Protein AF-0000000066708227 (afdb_homodimer)

pLDDT: mean 82.42, std 17.05, range [29.2, 96.62]

Sequence (184 aa):
MSVMLDHYLDNLSTLPRDLAKNLQGIRKYDMECHKRSAEIDRKLRVFVKSCQRMPKNASVSFNKEIMRSLHVNQRSDTVIFFRASNVIYLGWMSVMLDHYLDNLSTLPRDLAKNLQGIRKYDMECHKRSAEIDRKLRVFVKSCQRMPKNASVSFNKEIMRSLHVNQRSDTVIFFRASNVIYLGW

Nearest PDB structures (foldseek):
  8cok-assembly1_A  TM=8.382E-01  e=1.663E-03  Homo sapiens
  5mto-assembly1_A  TM=8.252E-01  e=2.925E-03  Homo sapiens
  5mto-assembly1_B  TM=8.048E-01  e=3.316E-03  Homo sapiens
  5me8-assembly1_B  TM=8.246E-01  e=6.613E-03  Homo sapiens
  4afl-assembly1_C  TM=7.824E-01  e=9.050E-03  Homo sapiens

Secondary structure (DSSP, 8-state):
--HHHHHHHHHHTTS-HHHHHHHHHHHHHHHHHHHHHHHHHHHHHHHHHHGGGS-HHHHHHHHHHHHHHHHHHHHHHHHHHHHHHHHHHHT-/--HHHHHHHHHHTTS-HHHHHHHHHHHHHHHHHHHHHHHHHHHHHHHHHHGGGS-HHHHHHHHHHHHHHHHHHHHHHHHHHHHHHHHHHHT-

Foldseek 3Di:
DPVVVVVVLVVLVVPDPLLSVLVVLLVVLVVVLVVLVVVLVVLVVVCVVCVVVDDPVRVVVSVVVSVVSVVVNVVSVVSSVVSVVVNVVVVD/DPVVVVVVLVVLVVPDPLLSVLVVLLVVLVVVLVVLVVVLVVLVVVCVVCVVVDDPVRVVVSVVVSVVSVVVNVVSVVSNVVSVVVNVVVVD

InterPro domains:
  IPR024610 Inhibitor of growth protein, N-terminal histone-binding [PF12998] (5-72)

Solvent-accessible surface area (backbone atoms only — not comparable to full-atom values): 9874 Å² total; per-residue (Å²): 126,61,60,66,54,54,66,49,53,59,63,32,68,78,39,61,66,68,50,30,51,30,54,50,49,36,52,51,42,50,51,51,39,51,54,50,51,54,49,48,53,53,50,52,55,54,41,66,74,40,33,86,76,46,56,72,71,55,51,53,53,50,49,53,52,51,51,50,55,53,51,52,42,53,51,39,48,53,51,34,52,51,32,53,51,47,42,56,56,64,46,94,128,61,62,67,54,53,65,48,51,59,64,31,68,78,38,62,66,68,50,30,52,31,54,50,48,37,52,51,42,51,52,50,39,50,54,49,50,53,48,48,53,52,51,51,54,53,42,66,75,41,32,86,77,46,56,73,69,56,50,54,51,50,49,52,51,53,52,50,54,52,51,52,40,54,51,39,50,53,50,35,50,51,32,54,52,47,41,56,57,63,45,97

Structure (mmCIF, N/CA/C/O backbone):
data_AF-0000000066708227-model_v1
#
loop_
_entity.id
_entity.type
_entity.pdbx_description
1 polymer 'Bm6725, isoform c'
#
loop_
_atom_site.group_PDB
_atom_site.id
_atom_site.type_symbol
_atom_site.label_atom_id
_atom_site.label_alt_id
_atom_site.label_comp_id
_atom_site.label_asym_id
_atom_site.label_entity_id
_atom_site.label_seq_id
_atom_site.pdbx_PDB_ins_code
_atom_site.Cartn_x
_atom_site.Cartn_y
_atom_site.Cartn_z
_atom_site.occupancy
_atom_site.B_iso_or_equiv
_atom_site.auth_seq_id
_atom_site.auth_comp_id
_atom_site.auth_asym_id
_atom_site.auth_atom_id
_atom_site.pdbx_PDB_model_num
ATOM 1 N N . MET A 1 1 ? 12.25 9 -8.977 1 30.02 1 MET A N 1
ATOM 2 C CA . MET A 1 1 ? 11.359 8.75 -7.848 1 30.02 1 MET A CA 1
ATOM 3 C C . MET A 1 1 ? 11.828 9.5 -6.605 1 30.02 1 MET A C 1
ATOM 5 O O . MET A 1 1 ? 11.078 9.648 -5.645 1 30.02 1 MET A O 1
ATOM 9 N N . SER A 1 2 ? 13.039 9.688 -6.496 1 35.56 2 SER A N 1
ATOM 10 C CA . SER A 1 2 ? 13.938 10.219 -5.477 1 35.56 2 SER A CA 1
ATOM 11 C C . SER A 1 2 ? 13.672 11.703 -5.23 1 35.56 2 SER A C 1
ATOM 13 O O . SER A 1 2 ? 13.727 12.172 -4.094 1 35.56 2 SER A O 1
ATOM 15 N N . VAL A 1 3 ? 13.508 12.234 -6.348 1 40 3 VAL A N 1
ATOM 16 C CA . VAL A 1 3 ? 13.602 13.688 -6.309 1 40 3 VAL A CA 1
ATOM 17 C C . VAL A 1 3 ? 12.445 14.258 -5.5 1 40 3 VAL A C 1
ATOM 19 O O . VAL A 1 3 ? 12.617 15.227 -4.746 1 40 3 VAL A O 1
ATOM 22 N N . MET A 1 4 ? 11.281 13.562 -5.723 1 38.94 4 MET A N 1
ATOM 23 C CA . MET A 1 4 ? 10.148 14.141 -5.004 1 38.94 4 MET A CA 1
ATOM 24 C C . MET A 1 4 ? 10.367 14.062 -3.496 1 38.94 4 MET A C 1
ATOM 26 O O . MET A 1 4 ? 9.945 14.953 -2.758 1 38.94 4 MET A O 1
ATOM 30 N N . LEU A 1 5 ? 11.133 13.039 -3.102 1 44.62 5 LEU A N 1
ATOM 31 C CA . LEU A 1 5 ? 11.461 12.922 -1.684 1 44.62 5 LEU A CA 1
ATOM 32 C C . LEU A 1 5 ? 12.32 14.102 -1.228 1 44.62 5 LEU A C 1
ATOM 34 O O . LEU A 1 5 ? 12.125 14.633 -0.133 1 44.62 5 LEU A O 1
ATOM 38 N N . ASP A 1 6 ? 13.289 14.492 -2.07 1 45.16 6 ASP A N 1
ATOM 39 C CA . ASP A 1 6 ? 14.25 15.508 -1.667 1 45.16 6 ASP A CA 1
ATOM 40 C C . ASP A 1 6 ? 13.57 16.859 -1.484 1 45.16 6 ASP A C 1
ATOM 42 O O . ASP A 1 6 ? 13.875 17.594 -0.538 1 45.16 6 ASP A O 1
ATOM 46 N N . HIS A 1 7 ? 12.914 17.328 -2.373 1 45.94 7 HIS A N 1
ATOM 47 C CA . HIS A 1 7 ? 12.273 18.641 -2.203 1 45.94 7 HIS A CA 1
ATOM 48 C C . HIS A 1 7 ? 11.297 18.609 -1.03 1 45.94 7 HIS A C 1
ATOM 50 O O . HIS A 1 7 ? 11.047 19.656 -0.413 1 45.94 7 HIS A O 1
ATOM 56 N N . TYR A 1 8 ? 10.82 17.453 -0.729 1 46.31 8 TYR A N 1
ATOM 57 C CA . TYR A 1 8 ? 9.898 17.203 0.373 1 46.31 8 TYR A CA 1
ATOM 58 C C . TYR A 1 8 ? 10.562 17.484 1.715 1 46.31 8 TYR A C 1
ATOM 60 O O . TYR A 1 8 ? 9.977 18.156 2.568 1 46.31 8 TYR A O 1
ATOM 68 N N . LEU A 1 9 ? 11.75 16.938 1.88 1 50.06 9 LEU A N 1
ATOM 69 C CA . LEU A 1 9 ? 12.461 17.078 3.148 1 50.06 9 LEU A CA 1
ATOM 70 C C . LEU A 1 9 ? 12.836 18.531 3.396 1 50.06 9 LEU A C 1
ATOM 72 O O . LEU A 1 9 ? 12.867 18.984 4.543 1 50.06 9 LEU A O 1
ATOM 76 N N . ASP A 1 10 ? 13.172 19.25 2.512 1 49.44 10 ASP A N 1
ATOM 77 C CA . ASP A 1 10 ? 13.562 20.641 2.74 1 49.44 10 ASP A CA 1
ATOM 78 C C . ASP A 1 10 ? 12.414 21.438 3.363 1 49.44 10 ASP A C 1
ATOM 80 O O . ASP A 1 10 ? 12.641 22.266 4.246 1 49.44 10 ASP A O 1
ATOM 84 N N . ASN A 1 11 ? 11.258 21.203 2.832 1 51.75 11 ASN A N 1
ATOM 85 C CA . ASN A 1 11 ? 10.172 22 3.396 1 51.75 11 ASN A CA 1
ATOM 86 C C . ASN A 1 11 ? 9.75 21.484 4.766 1 51.75 11 ASN A C 1
ATOM 88 O O . ASN A 1 11 ? 9.07 22.188 5.52 1 51.75 11 ASN A O 1
ATOM 92 N N . LEU A 1 12 ? 10.18 20.266 5.16 1 56.41 12 LEU A N 1
ATOM 93 C CA . LEU A 1 12 ? 9.961 19.719 6.488 1 56.41 12 LEU A CA 1
ATOM 94 C C . LEU A 1 12 ? 10.805 20.438 7.531 1 56.41 12 LEU A C 1
ATOM 96 O O . LEU A 1 12 ? 10.453 20.469 8.711 1 56.41 12 LEU A O 1
ATOM 100 N N . SER A 1 13 ? 11.867 21.156 6.949 1 56.25 13 SER A N 1
ATOM 101 C CA . SER A 1 13 ? 12.82 21.828 7.836 1 56.25 13 SER A CA 1
ATOM 102 C C . SER A 1 13 ? 12.156 22.969 8.586 1 56.25 13 SER A C 1
ATOM 104 O O . SER A 1 13 ? 12.609 23.359 9.672 1 56.25 13 SER A O 1
ATOM 106 N N . THR A 1 14 ? 11.062 23.484 8.023 1 63.09 14 THR A N 1
ATOM 107 C CA . THR A 1 14 ? 10.453 24.578 8.758 1 63.09 14 THR A CA 1
ATOM 108 C C . THR A 1 14 ? 9.297 24.078 9.625 1 63.09 14 THR A C 1
ATOM 110 O O . THR A 1 14 ? 8.75 24.828 10.43 1 63.09 14 THR A O 1
ATOM 113 N N . LEU A 1 15 ? 9.055 22.781 9.578 1 72.44 15 LEU A N 1
ATOM 114 C CA . LEU A 1 15 ? 7.957 22.203 10.344 1 72.44 15 LEU A CA 1
ATOM 115 C C . LEU A 1 15 ? 8.422 21.797 11.742 1 72.44 15 LEU A C 1
ATOM 117 O O . LEU A 1 15 ? 9.586 21.422 11.93 1 72.44 15 LEU A O 1
ATOM 121 N N . PRO A 1 16 ? 7.477 22.078 12.719 1 79.88 16 PRO A N 1
ATOM 122 C CA . PRO A 1 16 ? 7.809 21.484 14.008 1 79.88 16 PRO A CA 1
ATOM 123 C C . PRO A 1 16 ? 8.32 20.047 13.875 1 79.88 16 PRO A C 1
ATOM 125 O O . PRO A 1 16 ? 7.883 19.312 12.984 1 79.88 16 PRO A O 1
ATOM 128 N N . ARG A 1 17 ? 9.289 19.719 14.555 1 85.25 17 ARG A N 1
ATOM 129 C CA . ARG A 1 17 ? 10.039 18.469 14.469 1 85.25 17 ARG A CA 1
ATOM 130 C C . ARG A 1 17 ? 9.109 17.266 14.406 1 85.25 17 ARG A C 1
ATOM 132 O O . ARG A 1 17 ? 9.336 16.344 13.641 1 85.25 17 ARG A O 1
ATOM 139 N N . ASP A 1 18 ? 8.039 17.281 15.18 1 85.62 18 ASP A N 1
ATOM 140 C CA . ASP A 1 18 ? 7.117 16.141 15.25 1 85.62 18 ASP A CA 1
ATOM 141 C C . ASP A 1 18 ? 6.367 15.969 13.93 1 85.62 18 ASP A C 1
ATOM 143 O O . ASP A 1 18 ? 6.152 14.844 13.484 1 85.62 18 ASP A O 1
ATOM 147 N N . LEU A 1 19 ? 5.992 17.016 13.352 1 85.19 19 LEU A N 1
ATOM 148 C CA . LEU A 1 19 ? 5.309 16.953 12.062 1 85.19 19 LEU A CA 1
ATOM 149 C C . LEU A 1 19 ? 6.242 16.438 10.977 1 85.19 19 LEU A C 1
ATOM 151 O O . LEU A 1 19 ? 5.852 15.578 10.172 1 85.19 19 LEU A O 1
ATOM 155 N N . ALA A 1 20 ? 7.383 16.938 11.062 1 86.19 20 ALA A N 1
ATOM 156 C CA . ALA A 1 20 ? 8.375 16.516 10.078 1 86.19 20 ALA A CA 1
ATOM 157 C C . ALA A 1 20 ? 8.648 15.016 10.18 1 86.19 20 ALA A C 1
ATOM 159 O O . ALA A 1 20 ? 8.734 14.32 9.164 1 86.19 20 ALA A O 1
ATOM 160 N N . LYS A 1 21 ? 8.773 14.562 11.398 1 92.06 21 LYS A N 1
ATOM 161 C CA . LYS A 1 21 ? 9.031 13.141 11.625 1 92.06 21 LYS A CA 1
ATOM 162 C C . LYS A 1 21 ? 7.883 12.289 11.102 1 92.06 21 LYS A C 1
ATOM 164 O O . LYS A 1 21 ? 8.109 11.234 10.508 1 92.06 21 LYS A O 1
ATOM 169 N N . ASN A 1 22 ? 6.684 12.727 11.352 1 92.69 22 ASN A N 1
ATOM 170 C CA . ASN A 1 22 ? 5.523 11.977 10.898 1 92.69 22 ASN A CA 1
ATOM 171 C C . ASN A 1 22 ? 5.441 11.945 9.375 1 92.69 22 ASN A C 1
ATOM 173 O O . ASN A 1 22 ? 5.188 10.891 8.781 1 92.69 22 ASN A O 1
ATOM 177 N N . LEU A 1 23 ? 5.695 13.055 8.766 1 92.12 23 LEU A N 1
ATOM 178 C CA . LEU A 1 23 ? 5.656 13.109 7.305 1 92.12 23 LEU A CA 1
ATOM 179 C C . LEU A 1 23 ? 6.754 12.242 6.699 1 92.12 23 LEU A C 1
ATOM 181 O O . LEU A 1 23 ? 6.523 11.539 5.715 1 92.12 23 LEU A O 1
ATOM 185 N N . GLN A 1 24 ? 7.879 12.25 7.32 1 92.5 24 GLN A N 1
ATOM 186 C CA . GLN A 1 24 ? 8.977 11.414 6.855 1 92.5 24 GLN A CA 1
ATOM 187 C C . GLN A 1 24 ? 8.656 9.93 7.031 1 92.5 24 GLN A C 1
ATOM 189 O O . GLN A 1 24 ? 8.984 9.117 6.172 1 92.5 24 GLN A O 1
ATOM 194 N N . GLY A 1 25 ? 8.07 9.625 8.188 1 94.56 25 GLY A N 1
ATOM 195 C CA . GLY A 1 25 ? 7.66 8.25 8.43 1 94.56 25 GLY A CA 1
ATOM 196 C C . GLY A 1 25 ? 6.66 7.738 7.406 1 94.56 25 GLY A C 1
ATOM 197 O O . GLY A 1 25 ? 6.797 6.621 6.898 1 94.56 25 GLY A O 1
ATOM 198 N N . ILE A 1 26 ? 5.73 8.555 7.109 1 93.81 26 ILE A N 1
ATOM 199 C CA . ILE A 1 26 ? 4.715 8.188 6.125 1 93.81 26 ILE A CA 1
ATOM 200 C C . ILE A 1 26 ? 5.387 7.859 4.793 1 93.81 26 ILE A C 1
ATOM 202 O O . ILE A 1 26 ? 5.109 6.824 4.188 1 93.81 26 ILE A O 1
ATOM 206 N N . ARG A 1 27 ? 6.258 8.719 4.402 1 92 27 ARG A N 1
ATOM 207 C CA . ARG A 1 27 ? 6.949 8.523 3.133 1 92 27 ARG A CA 1
ATOM 208 C C . ARG A 1 27 ? 7.797 7.258 3.156 1 92 27 ARG A C 1
ATOM 210 O O . ARG A 1 27 ? 7.816 6.496 2.186 1 92 27 ARG A O 1
ATOM 217 N N . LYS A 1 28 ? 8.508 7.012 4.152 1 94.88 28 LYS A N 1
ATOM 218 C CA . LYS A 1 28 ? 9.375 5.844 4.289 1 94.88 28 LYS A CA 1
ATOM 219 C C . LYS A 1 28 ? 8.57 4.547 4.184 1 94.88 28 LYS A C 1
ATOM 221 O O . LYS A 1 28 ? 8.914 3.664 3.393 1 94.88 28 LYS A O 1
ATOM 226 N N . TYR A 1 29 ? 7.555 4.426 4.953 1 95.12 29 TYR A N 1
ATOM 227 C CA . TYR A 1 29 ? 6.738 3.219 4.941 1 95.12 29 TYR A CA 1
ATOM 228 C C . TYR A 1 29 ? 6.062 3.033 3.588 1 95.12 29 TYR A C 1
ATOM 230 O O . TYR A 1 29 ? 5.918 1.907 3.105 1 95.12 29 TYR A O 1
ATOM 238 N N . ASP A 1 30 ? 5.645 4.137 2.982 1 93.25 30 ASP A N 1
ATOM 239 C CA . ASP A 1 30 ? 5.031 4.059 1.66 1 93.25 30 ASP A CA 1
ATOM 240 C C . ASP A 1 30 ? 6.012 3.492 0.633 1 93.25 30 ASP A C 1
ATOM 242 O O . ASP A 1 30 ? 5.648 2.619 -0.161 1 93.25 30 ASP A O 1
ATOM 246 N N . MET A 1 31 ? 7.215 3.957 0.663 1 92.88 31 MET A N 1
ATOM 247 C CA . MET A 1 31 ? 8.242 3.486 -0.264 1 92.88 31 MET A CA 1
ATOM 248 C C . MET A 1 31 ? 8.547 2.012 -0.03 1 92.88 31 MET A C 1
ATOM 250 O O . MET A 1 31 ? 8.695 1.245 -0.983 1 92.88 31 MET A O 1
ATOM 254 N N . GLU A 1 32 ? 8.594 1.625 1.196 1 94.81 32 GLU A N 1
ATOM 255 C CA . GLU A 1 32 ? 8.836 0.221 1.516 1 94.81 32 GLU A CA 1
ATOM 256 C C . GLU A 1 32 ? 7.691 -0.66 1.021 1 94.81 32 GLU A C 1
ATOM 258 O O . GLU A 1 32 ? 7.922 -1.76 0.515 1 94.81 32 GLU A O 1
ATOM 263 N N . CYS A 1 33 ? 6.516 -0.186 1.19 1 93.62 33 CYS A N 1
ATOM 264 C CA . CYS A 1 33 ? 5.359 -0.928 0.699 1 93.62 33 CYS A CA 1
ATOM 265 C C . CYS A 1 33 ? 5.438 -1.119 -0.811 1 93.62 33 CYS A C 1
ATOM 267 O O . CYS A 1 33 ? 5.188 -2.215 -1.315 1 93.62 33 CYS A O 1
ATOM 269 N N . HIS A 1 34 ? 5.797 -0.118 -1.479 1 90.81 34 HIS A N 1
ATOM 270 C CA . HIS A 1 34 ? 5.895 -0.194 -2.934 1 90.81 34 HIS A CA 1
ATOM 271 C C . HIS A 1 34 ? 6.973 -1.184 -3.361 1 90.81 34 HIS A C 1
ATOM 273 O O . HIS A 1 34 ? 6.758 -1.991 -4.27 1 90.81 34 HIS A O 1
ATOM 279 N N . LYS A 1 35 ? 8.086 -1.081 -2.762 1 94 35 LYS A N 1
ATOM 280 C CA . LYS A 1 35 ? 9.172 -2.008 -3.072 1 94 35 LYS A CA 1
ATOM 281 C C . LYS A 1 35 ? 8.75 -3.453 -2.816 1 94 35 LYS A C 1
ATOM 283 O O . LYS A 1 35 ? 9 -4.332 -3.645 1 94 35 LYS A O 1
ATOM 288 N N . ARG A 1 36 ? 8.117 -3.695 -1.688 1 95.25 36 ARG A N 1
ATOM 289 C CA . ARG A 1 36 ? 7.668 -5.039 -1.34 1 95.25 36 ARG A CA 1
ATOM 290 C C . ARG A 1 36 ? 6.609 -5.531 -2.318 1 95.25 36 ARG A C 1
ATOM 292 O O . ARG A 1 36 ? 6.609 -6.703 -2.705 1 95.25 36 ARG A O 1
ATOM 299 N N . SER A 1 37 ? 5.703 -4.66 -2.678 1 93.19 37 SER A N 1
ATOM 300 C CA . SER A 1 37 ? 4.664 -5.02 -3.637 1 93.19 37 SER A CA 1
ATOM 301 C C . SER A 1 37 ? 5.266 -5.426 -4.98 1 93.19 37 SER A C 1
ATOM 303 O O . SER A 1 37 ? 4.797 -6.371 -5.613 1 93.19 37 SER A O 1
ATOM 305 N N . ALA A 1 38 ? 6.297 -4.684 -5.41 1 91.25 38 ALA A N 1
ATOM 306 C CA . ALA A 1 38 ? 6.98 -5.031 -6.652 1 91.25 38 ALA A CA 1
ATOM 307 C C . ALA A 1 38 ? 7.629 -6.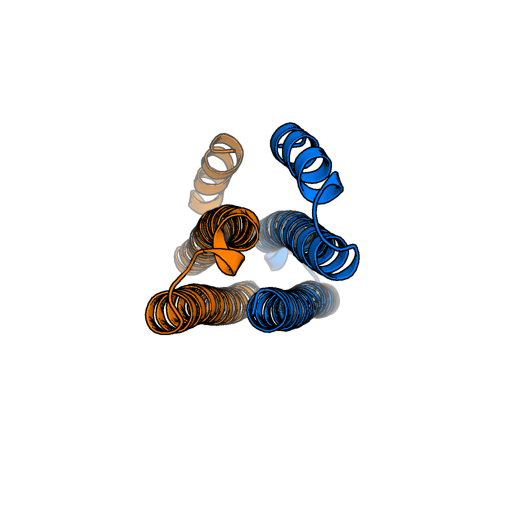41 -6.559 1 91.25 38 ALA A C 1
ATOM 309 O O . ALA A 1 38 ? 7.586 -7.188 -7.516 1 91.25 38 ALA A O 1
ATOM 310 N N . GLU A 1 39 ? 8.156 -6.707 -5.43 1 94.88 39 GLU A N 1
ATOM 311 C CA . GLU A 1 39 ? 8.773 -8.016 -5.203 1 94.88 39 GLU A CA 1
ATOM 312 C C . GLU A 1 39 ? 7.719 -9.117 -5.191 1 94.88 39 GLU A C 1
ATOM 314 O O . GLU A 1 39 ? 7.922 -10.18 -5.777 1 94.88 39 GLU A O 1
ATOM 319 N N . ILE A 1 40 ? 6.668 -8.898 -4.551 1 95.06 40 ILE A N 1
ATOM 320 C CA . ILE A 1 40 ? 5.559 -9.844 -4.496 1 95.06 40 ILE A CA 1
ATOM 321 C C . ILE A 1 40 ? 5.066 -10.148 -5.906 1 95.06 40 ILE A C 1
ATOM 323 O O . ILE A 1 40 ? 4.891 -11.312 -6.277 1 95.06 40 ILE A O 1
ATOM 327 N N . ASP A 1 41 ? 4.863 -9.094 -6.711 1 90.19 41 ASP A N 1
ATOM 328 C CA . ASP A 1 41 ? 4.414 -9.25 -8.094 1 90.19 41 ASP A CA 1
ATOM 329 C C . ASP A 1 41 ? 5.375 -10.125 -8.891 1 90.19 41 ASP A C 1
ATOM 331 O O . ASP A 1 41 ? 4.949 -11.023 -9.609 1 90.19 41 ASP A O 1
ATOM 335 N N . ARG A 1 42 ? 6.625 -9.844 -8.734 1 91.75 42 ARG A N 1
ATOM 336 C CA . ARG A 1 42 ? 7.641 -10.617 -9.438 1 91.75 42 ARG A CA 1
ATOM 337 C C . ARG A 1 42 ? 7.594 -12.086 -9.016 1 91.75 42 ARG A C 1
ATOM 339 O O . ARG A 1 42 ? 7.621 -12.984 -9.859 1 91.75 42 ARG A O 1
ATOM 346 N N . LYS A 1 43 ? 7.52 -12.406 -7.785 1 91.81 43 LYS A N 1
ATOM 347 C CA . LYS A 1 43 ? 7.504 -13.766 -7.25 1 91.81 43 LYS A CA 1
ATOM 348 C C . LYS A 1 43 ? 6.258 -14.516 -7.703 1 91.81 43 LYS A C 1
ATOM 350 O O . LYS A 1 43 ? 6.332 -15.703 -8.047 1 91.81 43 LYS A O 1
ATOM 355 N N . LEU A 1 44 ? 5.145 -13.859 -7.676 1 91.69 44 LEU A N 1
ATOM 356 C CA . LEU A 1 44 ? 3.902 -14.492 -8.109 1 91.69 44 LEU A CA 1
ATOM 357 C C . LEU A 1 44 ? 3.977 -14.883 -9.578 1 91.69 44 LEU A C 1
ATOM 359 O O . LEU A 1 44 ? 3.518 -15.961 -9.961 1 91.69 44 LEU A O 1
ATOM 363 N N . ARG A 1 45 ? 4.582 -14.086 -10.383 1 87.44 45 ARG A N 1
ATOM 364 C CA . ARG A 1 45 ? 4.727 -14.375 -11.805 1 87.44 45 ARG A CA 1
ATOM 365 C C . ARG A 1 45 ? 5.648 -15.57 -12.031 1 87.44 45 ARG A C 1
ATOM 367 O O . ARG A 1 45 ? 5.383 -16.406 -12.891 1 87.44 45 ARG A O 1
ATOM 374 N N . VAL A 1 46 ? 6.684 -15.625 -11.258 1 85.62 46 VAL A N 1
ATOM 375 C CA . VAL A 1 46 ? 7.594 -16.766 -11.344 1 85.62 46 VAL A CA 1
ATOM 376 C C . VAL A 1 46 ? 6.875 -18.031 -10.891 1 85.62 46 VAL A C 1
ATOM 378 O O . VAL A 1 46 ? 7.02 -19.094 -11.508 1 85.62 46 VAL A O 1
ATOM 381 N N . PHE A 1 47 ? 6.172 -17.938 -9.906 1 86.62 47 PHE A N 1
ATOM 382 C CA . PHE A 1 47 ? 5.422 -19.062 -9.359 1 86.62 47 PHE A CA 1
ATOM 383 C C . PHE A 1 47 ? 4.465 -19.625 -10.406 1 86.62 47 PHE A C 1
ATOM 385 O O . PHE A 1 47 ? 4.418 -20.844 -10.617 1 86.62 47 PHE A O 1
ATOM 392 N N . VAL A 1 48 ? 3.742 -18.812 -11.039 1 84.06 48 VAL A N 1
ATOM 393 C CA . VAL A 1 48 ? 2.723 -19.25 -11.992 1 84.06 48 VAL A CA 1
ATOM 394 C C . VAL A 1 48 ? 3.385 -19.969 -13.172 1 84.06 48 VAL A C 1
ATOM 396 O O . VAL A 1 48 ? 2.82 -20.906 -13.727 1 84.06 48 VAL A O 1
ATOM 399 N N . LYS A 1 49 ? 4.586 -19.594 -13.445 1 83.75 49 LYS A N 1
ATOM 400 C CA . LYS A 1 49 ? 5.301 -20.203 -14.562 1 83.75 49 LYS A CA 1
ATOM 401 C C . LYS A 1 49 ? 5.883 -21.562 -14.164 1 83.75 49 LYS A C 1
ATOM 403 O O . LYS A 1 49 ? 6.098 -22.422 -15.016 1 83.75 49 LYS A O 1
ATOM 408 N N . SER A 1 50 ? 5.988 -21.781 -12.852 1 81.38 50 SER A N 1
ATOM 409 C CA . SER A 1 50 ? 6.742 -22.969 -12.445 1 81.38 50 SER A CA 1
ATOM 410 C C . SER A 1 50 ? 5.898 -23.891 -11.57 1 81.38 50 SER A C 1
ATOM 412 O O . SER A 1 50 ? 6.348 -24.969 -11.188 1 81.38 50 SER A O 1
ATOM 414 N N . CYS A 1 51 ? 4.738 -23.5 -11.219 1 76.81 51 CYS A N 1
ATOM 415 C CA . CYS A 1 51 ? 3.969 -24.188 -10.188 1 76.81 51 CYS A CA 1
ATOM 416 C C . CYS A 1 51 ? 3.674 -25.625 -10.602 1 76.81 51 CYS A C 1
ATOM 418 O O . CYS A 1 51 ? 3.635 -26.531 -9.758 1 76.81 51 CYS A O 1
ATOM 420 N N . GLN A 1 52 ? 3.451 -25.859 -11.844 1 70.88 52 GLN A N 1
ATOM 421 C CA . GLN A 1 52 ? 3.154 -27.219 -12.297 1 70.88 52 GLN A CA 1
ATOM 422 C C . GLN A 1 52 ? 4.336 -28.156 -12.039 1 70.88 52 GLN A C 1
ATOM 424 O O . GLN A 1 52 ? 4.16 -29.359 -11.914 1 70.88 52 GLN A O 1
ATOM 429 N N . ARG A 1 53 ? 5.539 -27.641 -11.914 1 79 53 ARG A N 1
ATOM 430 C CA . ARG A 1 53 ? 6.75 -28.438 -11.734 1 79 53 ARG A CA 1
ATOM 431 C C . ARG A 1 53 ? 7.227 -28.391 -10.289 1 79 53 ARG A C 1
ATOM 433 O O . ARG A 1 53 ? 8.211 -29.047 -9.93 1 79 53 ARG A O 1
ATOM 440 N N . MET A 1 54 ? 6.527 -27.703 -9.477 1 76.69 54 MET A N 1
ATOM 441 C CA . MET A 1 54 ? 6.98 -27.5 -8.102 1 76.69 54 MET A CA 1
ATOM 442 C C . MET A 1 54 ? 6.461 -28.609 -7.195 1 76.69 54 MET A C 1
ATOM 444 O O . MET A 1 54 ? 5.301 -29.016 -7.301 1 76.69 54 MET A O 1
ATOM 448 N N . PRO A 1 55 ? 7.402 -29.266 -6.52 1 78.31 55 PRO A N 1
ATOM 449 C CA . PRO A 1 55 ? 6.898 -30.172 -5.492 1 78.31 55 PRO A CA 1
ATOM 450 C C . PRO A 1 55 ? 5.945 -29.5 -4.512 1 78.31 55 PRO A C 1
ATOM 452 O O . PRO A 1 55 ? 5.996 -28.281 -4.34 1 78.31 55 PRO A O 1
ATOM 455 N N . LYS A 1 56 ? 4.992 -30.266 -3.932 1 74 56 LYS A N 1
ATOM 456 C CA . LYS A 1 56 ? 3.982 -29.734 -3.014 1 74 56 LYS A CA 1
ATOM 457 C C . LYS A 1 56 ? 4.625 -28.922 -1.896 1 74 56 LYS A C 1
ATOM 459 O O . LYS A 1 56 ? 4.117 -27.859 -1.522 1 74 56 LYS A O 1
ATOM 464 N N . ASN A 1 57 ? 5.719 -29.344 -1.308 1 80.44 57 ASN A N 1
ATOM 465 C CA . ASN A 1 57 ? 6.387 -28.656 -0.21 1 80.44 57 ASN A CA 1
ATOM 466 C C . ASN A 1 57 ? 6.926 -27.297 -0.646 1 80.44 57 ASN A C 1
ATOM 468 O O . ASN A 1 57 ? 6.879 -26.328 0.119 1 80.44 57 ASN A O 1
ATOM 472 N N . ALA A 1 58 ? 7.32 -27.109 -1.877 1 80.75 58 ALA A N 1
ATOM 473 C CA . ALA A 1 58 ? 7.82 -25.859 -2.416 1 80.75 58 ALA A CA 1
ATOM 474 C C . ALA A 1 58 ? 6.688 -24.844 -2.582 1 80.75 58 ALA A C 1
ATOM 476 O O . ALA A 1 58 ? 6.871 -23.656 -2.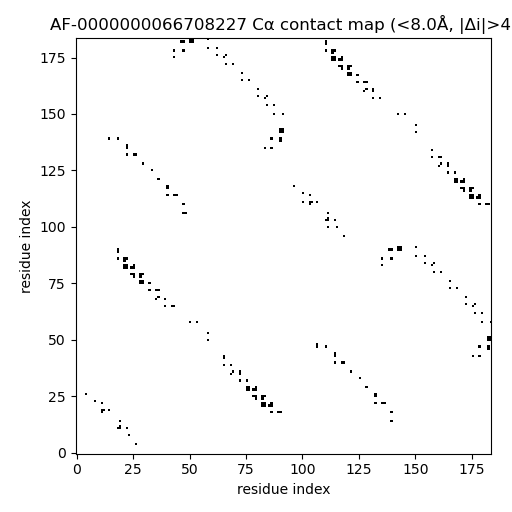312 1 80.75 58 ALA A O 1
ATOM 477 N N . SER A 1 59 ? 5.578 -25.312 -2.912 1 78.38 59 SER A N 1
ATOM 478 C CA . SER A 1 59 ? 4.414 -24.438 -3.096 1 78.38 59 SER A CA 1
ATOM 479 C C . SER A 1 59 ? 3.939 -23.875 -1.765 1 78.38 59 SER A C 1
ATOM 481 O O . SER A 1 59 ? 3.582 -22.688 -1.684 1 78.38 59 SER A O 1
ATOM 483 N N . VAL A 1 60 ? 3.949 -24.797 -0.774 1 83 60 VAL A N 1
ATOM 484 C CA . VAL A 1 60 ? 3.531 -24.359 0.557 1 83 60 VAL A CA 1
ATOM 485 C C . VAL A 1 60 ? 4.488 -23.297 1.079 1 83 60 VAL A C 1
ATOM 487 O O . VAL A 1 60 ? 4.051 -22.281 1.627 1 83 60 VAL A O 1
ATOM 490 N N . SER A 1 61 ? 5.727 -23.5 0.877 1 88.31 61 SER A N 1
ATOM 491 C CA . SER A 1 61 ? 6.73 -22.531 1.317 1 88.31 61 SER A CA 1
ATOM 492 C C . SER A 1 61 ? 6.586 -21.203 0.581 1 88.31 61 SER A C 1
ATOM 494 O O . SER A 1 61 ? 6.707 -20.141 1.186 1 88.31 61 SER A O 1
ATOM 496 N N . PHE A 1 62 ? 6.328 -21.281 -0.635 1 88.62 62 PHE A N 1
ATOM 497 C CA . PHE A 1 62 ? 6.121 -20.078 -1.439 1 88.62 62 PHE A CA 1
ATOM 498 C C . PHE A 1 62 ? 4.914 -19.297 -0.938 1 88.62 62 PHE A C 1
ATOM 500 O O . PHE A 1 62 ? 4.988 -18.078 -0.758 1 88.62 62 PHE A O 1
ATOM 507 N N . ASN A 1 63 ? 3.801 -20 -0.696 1 87.19 63 ASN A N 1
ATOM 508 C CA . ASN A 1 63 ? 2.592 -19.375 -0.163 1 87.19 63 ASN A CA 1
ATOM 509 C C . ASN A 1 63 ? 2.869 -18.641 1.146 1 87.19 63 ASN A C 1
ATOM 511 O O . ASN A 1 63 ? 2.455 -17.5 1.318 1 87.19 63 ASN A O 1
ATOM 515 N N . LYS A 1 64 ? 3.598 -19.312 1.973 1 91.75 64 LYS A N 1
ATOM 516 C CA . LYS A 1 64 ? 3.916 -18.703 3.266 1 91.75 64 LYS A CA 1
ATOM 517 C C . LYS A 1 64 ? 4.727 -17.422 3.092 1 91.75 64 LYS A C 1
ATOM 519 O O . LYS A 1 64 ? 4.48 -16.438 3.777 1 91.75 64 LYS A O 1
ATOM 524 N N . GLU A 1 65 ? 5.598 -17.422 2.182 1 95 65 GLU A N 1
ATOM 525 C CA . GLU A 1 65 ? 6.453 -16.266 1.934 1 95 65 GLU A CA 1
ATOM 526 C C . GLU A 1 65 ? 5.641 -15.078 1.418 1 95 65 GLU A C 1
ATOM 528 O O . GLU A 1 65 ? 5.785 -13.953 1.912 1 95 65 GLU A O 1
ATOM 533 N N . ILE A 1 66 ? 4.797 -15.312 0.468 1 94.88 66 ILE A N 1
ATOM 534 C CA . ILE A 1 66 ? 3.988 -14.25 -0.118 1 94.88 66 ILE A CA 1
ATOM 535 C C . ILE A 1 66 ? 3.031 -13.695 0.933 1 94.88 66 ILE A C 1
ATOM 537 O O . ILE A 1 66 ? 2.91 -12.477 1.088 1 94.88 66 ILE A O 1
ATOM 541 N N . MET A 1 67 ? 2.449 -14.586 1.689 1 93.06 67 MET A N 1
ATOM 542 C CA . MET A 1 67 ? 1.488 -14.148 2.699 1 93.06 67 MET A CA 1
ATOM 543 C C . MET A 1 67 ? 2.174 -13.336 3.789 1 93.06 67 MET A C 1
ATOM 545 O O . MET A 1 67 ? 1.614 -12.352 4.281 1 93.06 67 MET A O 1
ATOM 549 N N . ARG A 1 68 ? 3.365 -13.719 4.102 1 95.75 68 ARG A N 1
ATOM 550 C CA . ARG A 1 68 ? 4.129 -12.961 5.086 1 95.75 68 ARG A CA 1
ATOM 551 C C . ARG A 1 68 ? 4.41 -11.547 4.59 1 95.75 68 ARG A C 1
ATOM 553 O O . ARG A 1 68 ? 4.258 -10.578 5.34 1 95.75 68 ARG A O 1
ATOM 560 N N . SER A 1 69 ? 4.855 -11.469 3.344 1 96.56 69 SER A N 1
ATOM 561 C CA . SER A 1 69 ? 5.148 -10.164 2.76 1 96.56 69 SER A CA 1
ATOM 562 C C . SER A 1 69 ? 3.902 -9.289 2.715 1 96.56 69 SER A C 1
ATOM 564 O O . SER A 1 69 ? 3.971 -8.086 2.994 1 96.56 69 SER A O 1
ATOM 566 N N . LEU A 1 70 ? 2.76 -9.883 2.428 1 95.06 70 LEU A N 1
ATOM 567 C CA . LEU A 1 70 ? 1.504 -9.141 2.369 1 95.06 70 LEU A CA 1
ATOM 568 C C . LEU A 1 70 ? 1.09 -8.664 3.758 1 95.06 70 LEU A C 1
ATOM 570 O O . LEU A 1 70 ? 0.588 -7.547 3.912 1 95.06 70 LEU A O 1
ATOM 574 N N . HIS A 1 71 ? 1.335 -9.43 4.758 1 95.06 71 HIS A N 1
ATOM 575 C CA . HIS A 1 71 ? 1.027 -9.047 6.133 1 95.06 71 HIS A CA 1
ATOM 576 C C . HIS A 1 71 ? 1.894 -7.875 6.59 1 95.06 71 HIS A C 1
ATOM 578 O O . HIS A 1 71 ? 1.414 -6.973 7.277 1 95.06 71 HIS A O 1
ATOM 584 N N . VAL A 1 72 ? 3.162 -7.91 6.188 1 96.5 72 VAL A N 1
ATOM 585 C CA . VAL A 1 72 ? 4.059 -6.809 6.523 1 96.5 72 VAL A CA 1
ATOM 586 C C . VAL A 1 72 ? 3.553 -5.516 5.891 1 96.5 72 VAL A C 1
ATOM 588 O O . VAL A 1 72 ? 3.584 -4.453 6.516 1 96.5 72 VAL A O 1
ATOM 591 N N . ASN A 1 73 ? 3.039 -5.574 4.664 1 95.62 73 ASN A N 1
ATOM 592 C CA . ASN A 1 73 ? 2.482 -4.398 4.004 1 95.62 73 ASN A CA 1
ATOM 593 C C . ASN A 1 73 ? 1.266 -3.861 4.75 1 95.62 73 ASN A C 1
ATOM 595 O O . ASN A 1 73 ? 1.109 -2.648 4.902 1 95.62 73 ASN A O 1
ATOM 599 N N . GLN A 1 74 ? 0.459 -4.766 5.242 1 92.38 74 GLN A N 1
ATOM 600 C CA . GLN A 1 74 ? -0.708 -4.352 6.016 1 92.38 74 GLN A CA 1
ATOM 601 C C . GLN A 1 74 ? -0.295 -3.611 7.281 1 92.38 74 GLN A C 1
ATOM 603 O O . GLN A 1 74 ? -0.908 -2.607 7.648 1 92.38 74 GLN A O 1
ATOM 608 N N . ARG A 1 75 ? 0.761 -4.066 7.91 1 94.56 75 ARG A N 1
ATOM 609 C CA . ARG A 1 75 ? 1.261 -3.404 9.109 1 94.56 75 ARG A CA 1
ATOM 610 C C . ARG A 1 75 ? 1.804 -2.018 8.781 1 94.56 75 ARG A C 1
ATOM 612 O O . ARG A 1 75 ? 1.595 -1.069 9.547 1 94.56 75 ARG A O 1
ATOM 619 N N . SER A 1 76 ? 2.545 -1.953 7.66 1 95.44 76 SER A N 1
ATOM 620 C CA . SER A 1 76 ? 3.066 -0.665 7.215 1 95.44 76 SER A CA 1
ATOM 621 C C . SER A 1 76 ? 1.939 0.336 6.98 1 95.44 76 SER A C 1
ATOM 623 O O . SER A 1 76 ? 2.068 1.515 7.32 1 95.44 76 SER A O 1
ATOM 625 N N . ASP A 1 77 ? 0.828 -0.131 6.43 1 92.5 77 ASP A N 1
ATOM 626 C CA . ASP A 1 77 ? -0.322 0.734 6.184 1 92.5 77 ASP A CA 1
ATOM 627 C C . ASP A 1 77 ? -0.911 1.253 7.492 1 92.5 77 ASP A C 1
ATOM 629 O O . ASP A 1 77 ? -1.326 2.41 7.578 1 92.5 77 ASP A O 1
ATOM 633 N N . THR A 1 78 ? -0.99 0.386 8.469 1 94.25 78 THR A N 1
ATOM 634 C CA . THR A 1 78 ? -1.494 0.786 9.781 1 94.25 78 THR A CA 1
ATOM 635 C C . THR A 1 78 ? -0.62 1.882 10.383 1 94.25 78 THR A C 1
ATOM 637 O O . THR A 1 78 ? -1.131 2.838 10.969 1 94.25 78 THR A O 1
ATOM 640 N N . VAL A 1 79 ? 0.688 1.707 10.227 1 95.94 79 VAL A N 1
ATOM 641 C CA . VAL A 1 79 ? 1.612 2.713 10.742 1 95.94 79 VAL A CA 1
ATOM 642 C C . VAL A 1 79 ? 1.396 4.035 10.008 1 95.94 79 VAL A C 1
ATOM 644 O O . VAL A 1 79 ? 1.351 5.098 10.633 1 95.94 79 VAL A O 1
ATOM 647 N N . ILE A 1 80 ? 1.247 4.004 8.742 1 96.12 80 ILE A N 1
ATOM 648 C CA . ILE A 1 80 ? 1.014 5.199 7.938 1 96.12 80 ILE A CA 1
ATOM 649 C C . ILE A 1 80 ? -0.275 5.879 8.391 1 96.12 80 ILE A C 1
ATOM 651 O O . ILE A 1 80 ? -0.312 7.102 8.555 1 96.12 80 ILE A O 1
ATOM 655 N N . PHE A 1 81 ? -1.278 5.055 8.617 1 94.19 81 PHE A N 1
ATOM 656 C CA . PHE A 1 81 ? -2.559 5.578 9.078 1 94.19 81 PHE A CA 1
ATOM 657 C C . PHE A 1 81 ? -2.393 6.348 10.383 1 94.19 81 PHE A C 1
ATOM 659 O O . PHE A 1 81 ? -2.871 7.477 10.516 1 94.19 81 PHE A O 1
ATOM 666 N N . PHE A 1 82 ? -1.721 5.793 11.258 1 95.12 82 PHE A N 1
ATOM 667 C CA . PHE A 1 82 ? -1.506 6.414 12.562 1 95.12 82 PHE A CA 1
ATOM 668 C C . PHE A 1 82 ? -0.717 7.711 12.422 1 95.12 82 PHE A C 1
ATOM 670 O O . PHE A 1 82 ? -1.075 8.727 13.016 1 95.12 82 PHE A O 1
ATOM 677 N N . ARG A 1 83 ? 0.302 7.711 11.672 1 9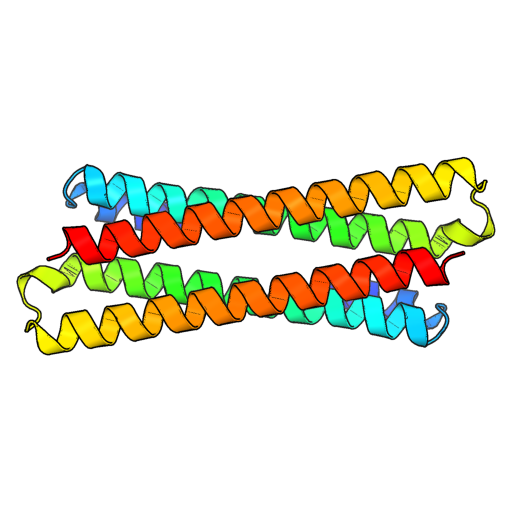4.25 83 ARG A N 1
ATOM 678 C CA . ARG A 1 83 ? 1.146 8.891 11.5 1 94.25 83 ARG A CA 1
ATOM 679 C C . ARG A 1 83 ? 0.382 10.008 10.797 1 94.25 83 ARG A C 1
ATOM 681 O O . ARG A 1 83 ? 0.553 11.188 11.125 1 94.25 83 ARG A O 1
ATOM 688 N N . ALA A 1 84 ? -0.396 9.609 9.828 1 94.06 84 ALA A N 1
ATOM 689 C CA . ALA A 1 84 ? -1.236 10.602 9.164 1 94.06 84 ALA A CA 1
ATOM 690 C C . ALA A 1 84 ? -2.219 11.234 10.141 1 94.06 84 ALA A C 1
ATOM 692 O O . ALA A 1 84 ? -2.424 12.453 10.133 1 94.06 84 ALA A O 1
ATOM 693 N N . SER A 1 85 ? -2.812 10.414 11 1 91.5 85 SER A N 1
ATOM 694 C CA . SER A 1 85 ? -3.719 10.906 12.031 1 91.5 85 SER A CA 1
ATOM 695 C C . SER A 1 85 ? -3.006 11.867 12.984 1 91.5 85 SER A C 1
ATOM 697 O O . SER A 1 85 ? -3.561 12.898 13.359 1 91.5 85 SER A O 1
ATOM 699 N N . ASN A 1 86 ? -1.75 11.523 13.289 1 90.88 86 ASN A N 1
ATOM 700 C CA . ASN A 1 86 ? -0.957 12.383 14.156 1 90.88 86 ASN A CA 1
ATOM 701 C C . ASN A 1 86 ? -0.675 13.734 13.5 1 90.88 86 ASN A C 1
ATOM 703 O O . ASN A 1 86 ? -0.676 14.766 14.164 1 90.88 86 ASN A O 1
ATOM 707 N N . VAL A 1 87 ? -0.362 13.766 12.25 1 90.25 87 VAL A N 1
ATOM 708 C CA . VAL A 1 87 ? -0.105 15 11.508 1 90.25 87 VAL A CA 1
ATOM 709 C C . VAL A 1 87 ? -1.321 15.922 11.594 1 90.25 87 VAL A C 1
ATOM 711 O O . VAL A 1 87 ? -1.186 17.109 11.875 1 90.25 87 VAL A O 1
ATOM 714 N N . ILE A 1 88 ? -2.457 15.398 11.438 1 87.62 88 ILE A N 1
ATOM 715 C CA . ILE A 1 88 ? -3.68 16.203 11.438 1 87.62 88 ILE A CA 1
ATOM 716 C C . ILE A 1 88 ? -3.959 16.703 12.852 1 87.62 88 ILE A C 1
ATOM 718 O O . ILE A 1 88 ? -4.289 17.875 13.047 1 87.62 88 ILE A O 1
ATOM 722 N N . TYR A 1 89 ? -3.73 15.844 13.75 1 85.31 89 TYR A N 1
ATOM 723 C CA . TYR A 1 89 ?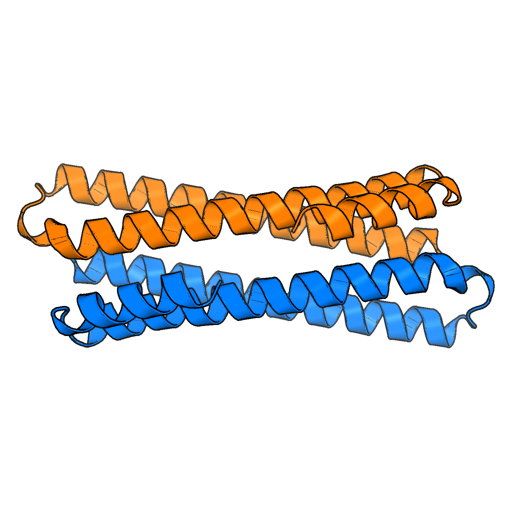 -3.953 16.219 15.141 1 85.31 89 TYR A CA 1
ATOM 724 C C . TYR A 1 89 ? -3 17.328 15.562 1 85.31 89 TYR A C 1
ATOM 726 O O . TYR A 1 89 ? -3.414 18.297 16.203 1 85.31 89 TYR A O 1
ATOM 734 N N . LEU A 1 90 ? -1.725 17.25 15.18 1 82.69 90 LEU A N 1
ATOM 735 C CA . LEU A 1 90 ? -0.705 18.219 15.578 1 82.69 90 LEU A CA 1
ATOM 736 C C . LEU A 1 90 ? -0.868 19.531 14.82 1 82.69 90 LEU A C 1
ATOM 738 O O . LEU A 1 90 ? -0.391 20.578 15.266 1 82.69 90 LEU A O 1
ATOM 742 N N . GLY A 1 91 ? -1.307 19.406 13.656 1 75.5 91 GLY A N 1
ATOM 743 C CA . GLY A 1 91 ? -1.547 20.625 12.898 1 75.5 91 GLY A CA 1
ATOM 744 C C . GLY A 1 91 ? -2.637 21.5 13.5 1 75.5 91 GLY A C 1
ATOM 745 O O . GLY A 1 91 ? -2.797 22.656 13.109 1 75.5 91 GLY A O 1
ATOM 746 N N . TRP A 1 92 ? -3.371 20.891 14.43 1 67.62 92 TRP A N 1
ATOM 747 C CA . TRP A 1 92 ? -4.309 21.703 15.203 1 67.62 92 TRP A CA 1
ATOM 748 C C . TRP A 1 92 ? -3.652 22.234 16.469 1 67.62 92 TRP A C 1
ATOM 750 O O . TRP A 1 92 ? -2.785 21.578 17.047 1 67.62 92 TRP A O 1
ATOM 760 N N . MET B 1 1 ? 7.582 3.068 -15.773 1 29.2 1 MET B N 1
ATOM 761 C CA . MET B 1 1 ? 6.82 2.262 -14.828 1 29.2 1 MET B CA 1
ATOM 762 C C . MET B 1 1 ? 5.938 1.255 -15.555 1 29.2 1 MET B C 1
ATOM 764 O O . MET B 1 1 ? 5.469 0.287 -14.953 1 29.2 1 MET B O 1
ATOM 768 N N . SER B 1 2 ? 5.508 1.588 -16.656 1 34.78 2 SER B N 1
ATOM 769 C CA . SER B 1 2 ? 4.555 1.049 -17.625 1 34.78 2 SER B CA 1
ATOM 770 C C . SER B 1 2 ? 5.059 -0.258 -18.219 1 34.78 2 SER B C 1
ATOM 772 O O . SER B 1 2 ? 4.277 -1.182 -18.453 1 34.78 2 SER B O 1
ATOM 774 N N . VAL B 1 3 ? 6.277 -0.106 -18.469 1 38.53 3 VAL B N 1
ATOM 775 C CA . VAL B 1 3 ? 6.812 -1.111 -19.391 1 38.53 3 VAL B CA 1
ATOM 776 C C . VAL B 1 3 ? 6.789 -2.482 -18.719 1 38.53 3 VAL B C 1
ATOM 778 O O . VAL B 1 3 ? 6.48 -3.49 -19.359 1 38.53 3 VAL B O 1
ATOM 781 N N . MET B 1 4 ? 7.121 -2.395 -17.375 1 37.66 4 MET B N 1
ATOM 782 C CA . MET B 1 4 ? 7.184 -3.713 -16.75 1 37.66 4 MET B CA 1
ATOM 783 C C . MET B 1 4 ? 5.812 -4.379 -16.75 1 37.66 4 MET B C 1
ATOM 785 O O . MET B 1 4 ? 5.715 -5.605 -16.828 1 37.66 4 MET B O 1
ATOM 789 N N . LEU B 1 5 ? 4.777 -3.523 -16.734 1 43.03 5 LEU B N 1
ATOM 790 C CA . LEU B 1 5 ? 3.426 -4.074 -16.812 1 43.03 5 LEU B CA 1
ATOM 791 C C . LEU B 1 5 ? 3.197 -4.758 -18.156 1 43.03 5 LEU B C 1
ATOM 793 O O . LEU B 1 5 ? 2.562 -5.812 -18.219 1 43.03 5 LEU B O 1
ATOM 797 N N . ASP B 1 6 ? 3.725 -4.16 -19.234 1 43.31 6 ASP B N 1
ATOM 798 C CA . ASP B 1 6 ? 3.445 -4.66 -20.578 1 43.31 6 ASP B CA 1
ATOM 799 C C . ASP B 1 6 ? 4.094 -6.027 -20.797 1 43.31 6 ASP B C 1
ATOM 801 O O . ASP B 1 6 ? 3.484 -6.922 -21.391 1 43.31 6 ASP B O 1
ATOM 805 N N . HIS B 1 7 ? 5.27 -6.164 -20.609 1 44.41 7 HIS B N 1
ATOM 806 C CA . HIS B 1 7 ? 5.891 -7.461 -20.844 1 44.41 7 HIS B CA 1
ATOM 807 C C . HIS B 1 7 ? 5.27 -8.531 -19.953 1 44.41 7 HIS B C 1
ATOM 809 O O . HIS B 1 7 ? 5.273 -9.719 -20.297 1 44.41 7 HIS B O 1
ATOM 815 N N . TYR B 1 8 ? 4.758 -8.117 -18.844 1 44.66 8 TYR B N 1
ATOM 816 C CA . TYR B 1 8 ? 4.102 -8.969 -17.844 1 44.66 8 TYR B CA 1
ATOM 817 C C . TYR B 1 8 ? 2.812 -9.555 -18.406 1 44.66 8 TYR B C 1
ATOM 819 O O . TYR B 1 8 ? 2.551 -10.75 -18.25 1 44.66 8 TYR B O 1
ATOM 827 N N . LEU B 1 9 ? 2.018 -8.703 -19.016 1 48.41 9 LEU B N 1
ATOM 828 C CA . LEU B 1 9 ? 0.75 -9.156 -19.578 1 48.41 9 LEU B CA 1
ATOM 829 C C . LEU B 1 9 ? 0.981 -10.164 -20.703 1 48.41 9 LEU B C 1
ATOM 831 O O . LEU B 1 9 ? 0.175 -11.078 -20.891 1 48.41 9 LEU B O 1
ATOM 835 N N . ASP B 1 10 ? 1.884 -10.055 -21.469 1 47.78 10 ASP B N 1
ATOM 836 C CA . ASP B 1 10 ? 2.121 -11.016 -22.531 1 47.78 10 ASP B CA 1
ATOM 837 C C . ASP B 1 10 ? 2.326 -12.422 -21.969 1 47.78 10 ASP B C 1
ATOM 839 O O . ASP B 1 10 ? 1.839 -13.398 -22.547 1 47.78 10 ASP B O 1
ATOM 843 N N . ASN B 1 11 ? 3.129 -12.484 -20.953 1 50.12 11 ASN B N 1
ATOM 844 C CA . ASN B 1 11 ? 3.352 -13.828 -20.438 1 50.12 11 ASN B CA 1
ATOM 845 C C . ASN B 1 11 ? 2.131 -14.352 -19.688 1 50.12 11 ASN B C 1
ATOM 847 O O . ASN B 1 11 ? 2.041 -15.547 -19.391 1 50.12 11 ASN B O 1
ATOM 851 N N . LEU B 1 12 ? 1.154 -13.492 -19.312 1 54.81 12 LEU B N 1
ATOM 852 C CA . LEU B 1 12 ? -0.131 -13.883 -18.75 1 54.81 12 LEU B CA 1
ATOM 853 C C . LEU B 1 12 ? -0.985 -14.609 -19.781 1 54.81 12 LEU B C 1
ATOM 855 O O . LEU B 1 12 ? -1.855 -15.406 -19.438 1 54.81 12 LEU B O 1
ATOM 859 N N . SER B 1 13 ? -0.566 -14.344 -21.094 1 54.5 13 SER B N 1
ATOM 860 C CA . SER B 1 13 ? -1.333 -14.914 -22.203 1 54.5 13 SER B CA 1
ATOM 861 C C . SER B 1 13 ? -1.245 -16.438 -22.203 1 54.5 13 SER B C 1
ATOM 863 O O . SER B 1 13 ? -2.141 -17.109 -22.719 1 54.5 13 SER B O 1
ATOM 865 N N . THR B 1 14 ? -0.151 -16.953 -21.625 1 61.31 14 THR B N 1
ATOM 866 C CA . THR B 1 14 ? -0.105 -18.406 -21.656 1 61.31 14 THR B CA 1
ATOM 867 C C . THR B 1 14 ? -0.669 -19 -20.359 1 61.31 14 THR B C 1
ATOM 869 O O . THR B 1 14 ? -0.856 -20.203 -20.25 1 61.31 14 THR B O 1
ATOM 872 N N . LEU B 1 15 ? -1.086 -18.109 -19.469 1 70.69 15 LEU B N 1
ATOM 873 C CA . LEU B 1 15 ? -1.634 -18.578 -18.188 1 70.69 15 LEU B CA 1
ATOM 874 C C . LEU B 1 15 ? -3.133 -18.828 -18.297 1 70.69 15 LEU B C 1
ATOM 876 O O . LEU B 1 15 ? -3.824 -18.156 -19.078 1 70.69 15 LEU B O 1
ATOM 880 N N . PRO B 1 16 ? -3.555 -19.969 -17.609 1 78.94 16 PRO B N 1
ATOM 881 C CA . PRO B 1 16 ? -5.012 -20.062 -17.516 1 78.94 16 PRO B CA 1
ATOM 882 C C . PRO B 1 16 ? -5.68 -18.734 -17.188 1 78.94 16 PRO B C 1
ATOM 884 O O . PRO B 1 16 ? -5.105 -17.906 -16.469 1 78.94 16 PRO B O 1
ATOM 887 N N . ARG B 1 17 ? -6.676 -18.422 -17.812 1 84.69 17 ARG B N 1
ATOM 888 C CA . ARG B 1 17 ? -7.383 -17.141 -17.797 1 84.69 17 ARG B CA 1
ATOM 889 C C . ARG B 1 17 ? -7.559 -16.641 -16.359 1 84.69 17 ARG B C 1
ATOM 891 O O . ARG B 1 17 ? -7.391 -15.453 -16.094 1 84.69 17 ARG B O 1
ATOM 898 N N . ASP B 1 18 ? -7.855 -17.531 -15.422 1 85.31 18 ASP B N 1
ATOM 899 C CA . ASP B 1 18 ? -8.109 -17.141 -14.039 1 85.31 18 ASP B CA 1
ATOM 900 C C . ASP B 1 18 ? -6.832 -16.625 -13.367 1 85.31 18 ASP B C 1
ATOM 902 O O . ASP B 1 18 ? -6.871 -15.656 -12.602 1 85.31 18 ASP B O 1
ATOM 906 N N . LEU B 1 19 ? -5.77 -17.219 -13.641 1 84.69 19 LEU B N 1
ATOM 907 C CA . LEU B 1 19 ? -4.488 -16.781 -13.094 1 84.69 19 LEU B CA 1
ATOM 908 C C . LEU B 1 19 ? -4.098 -15.414 -13.648 1 84.69 19 LEU B C 1
ATOM 910 O O . LEU B 1 19 ? -3.668 -14.531 -12.906 1 84.69 19 LEU B O 1
ATOM 914 N N . ALA B 1 20 ? -4.328 -15.328 -14.875 1 85.5 20 ALA B N 1
ATOM 915 C CA . ALA B 1 2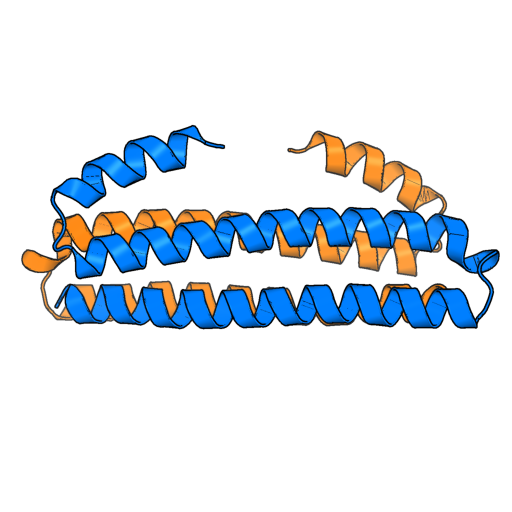0 ? -4.004 -14.07 -15.539 1 85.5 20 ALA B CA 1
ATOM 916 C C . ALA B 1 20 ? -4.824 -12.922 -14.961 1 85.5 20 ALA B C 1
ATOM 918 O O . ALA B 1 20 ? -4.297 -11.836 -14.711 1 85.5 20 ALA B O 1
ATOM 919 N N . LYS B 1 21 ? -6.082 -13.195 -14.758 1 91.81 21 LYS B N 1
ATOM 920 C CA . LYS B 1 21 ? -6.969 -12.18 -14.203 1 91.81 21 LYS B CA 1
ATOM 921 C C . LYS B 1 21 ? -6.531 -11.773 -12.805 1 91.81 21 LYS B C 1
ATOM 923 O O . LYS B 1 21 ? -6.566 -10.594 -12.453 1 91.81 21 LYS B O 1
ATOM 928 N N . ASN B 1 22 ? -6.164 -12.734 -12.023 1 92.44 22 ASN B N 1
ATOM 929 C CA . ASN B 1 22 ? -5.73 -12.445 -10.656 1 92.44 22 ASN B CA 1
ATOM 930 C C . ASN B 1 22 ? -4.438 -11.633 -10.648 1 92.44 22 ASN B C 1
ATOM 932 O O . ASN B 1 22 ? -4.316 -10.664 -9.891 1 92.44 22 ASN B O 1
ATOM 936 N N . LEU B 1 23 ? -3.521 -12.008 -11.5 1 92.12 23 LEU B N 1
ATOM 937 C CA . LEU B 1 23 ? -2.258 -11.281 -11.555 1 92.12 23 LEU B CA 1
ATOM 938 C C . LEU B 1 23 ? -2.475 -9.852 -12.047 1 92.12 23 LEU B C 1
ATOM 940 O O . LEU B 1 23 ? -1.879 -8.914 -11.516 1 92.12 23 LEU B O 1
ATOM 944 N N . GLN B 1 24 ? -3.352 -9.711 -12.961 1 92.56 24 GLN B N 1
ATOM 945 C CA . GLN B 1 24 ? -3.678 -8.383 -13.461 1 92.56 24 GLN B CA 1
ATOM 946 C C . GLN B 1 24 ? -4.363 -7.539 -12.391 1 92.56 24 GLN B C 1
ATOM 948 O O . GLN B 1 24 ? -4.098 -6.34 -12.266 1 92.56 24 GLN B O 1
ATOM 953 N N . GLY B 1 25 ? -5.277 -8.172 -11.664 1 94.5 25 GLY B N 1
ATOM 954 C CA . GLY B 1 25 ? -5.941 -7.488 -10.57 1 94.5 25 GLY B CA 1
ATOM 955 C C . GLY B 1 25 ? -4.984 -7 -9.5 1 94.5 25 GLY B C 1
ATOM 956 O O . GLY B 1 25 ? -5.082 -5.859 -9.047 1 94.5 25 GLY B O 1
ATOM 957 N N . ILE B 1 26 ? -4.074 -7.832 -9.172 1 93.94 26 ILE B N 1
ATOM 958 C CA . ILE B 1 26 ? -3.082 -7.473 -8.172 1 93.94 26 ILE B CA 1
ATOM 959 C C . ILE B 1 26 ? -2.314 -6.234 -8.625 1 93.94 26 ILE B C 1
ATOM 961 O O . ILE B 1 26 ? -2.166 -5.273 -7.859 1 93.94 26 ILE B O 1
ATOM 965 N N . ARG B 1 27 ? -1.905 -6.273 -9.828 1 92.06 27 ARG B N 1
ATOM 966 C CA . ARG B 1 27 ? -1.138 -5.156 -10.367 1 92.06 27 ARG B CA 1
ATOM 967 C C . ARG B 1 27 ? -1.977 -3.883 -10.406 1 92.06 27 ARG B C 1
ATOM 969 O O . ARG B 1 27 ? -1.491 -2.803 -10.055 1 92.06 27 ARG B O 1
ATOM 976 N N . LYS B 1 28 ? -3.156 -3.938 -10.82 1 94.94 28 LYS B N 1
ATOM 977 C CA . LYS B 1 28 ? -4.051 -2.789 -10.922 1 94.94 28 LYS B CA 1
ATOM 978 C C . LYS B 1 28 ? -4.266 -2.141 -9.555 1 94.94 28 LYS B C 1
ATOM 980 O O . LYS B 1 28 ? -4.094 -0.928 -9.406 1 94.94 28 LYS B O 1
ATOM 985 N N . TYR B 1 29 ? -4.637 -2.902 -8.594 1 95.12 29 TYR B N 1
ATOM 986 C CA . TYR B 1 29 ? -4.883 -2.369 -7.262 1 95.12 29 TYR B CA 1
ATOM 987 C C . TYR B 1 29 ? -3.607 -1.8 -6.656 1 95.12 29 TYR B C 1
ATOM 989 O O . TYR B 1 29 ? -3.643 -0.784 -5.957 1 95.12 29 TYR B O 1
ATOM 997 N N . ASP B 1 30 ? -2.477 -2.447 -6.926 1 93.19 30 ASP B N 1
ATOM 998 C CA . ASP B 1 30 ? -1.201 -1.944 -6.426 1 93.19 30 ASP B CA 1
ATOM 999 C C . ASP B 1 30 ? -0.895 -0.562 -7 1 93.19 30 ASP B C 1
ATOM 1001 O O . ASP B 1 30 ? -0.488 0.342 -6.266 1 93.19 30 ASP B O 1
ATOM 1005 N N . MET B 1 31 ? -1.111 -0.404 -8.258 1 93.06 31 MET B N 1
ATOM 1006 C CA . MET B 1 31 ? -0.865 0.875 -8.914 1 93.06 31 MET B CA 1
ATOM 1007 C C . MET B 1 31 ? -1.799 1.953 -8.375 1 93.06 31 MET B C 1
ATOM 1009 O O . MET B 1 31 ? -1.375 3.086 -8.133 1 93.06 31 MET B O 1
ATOM 1013 N N . GLU B 1 32 ? -3.016 1.597 -8.141 1 94.88 32 GLU B N 1
ATOM 1014 C CA . GLU B 1 32 ? -3.971 2.547 -7.578 1 94.88 32 GLU B CA 1
ATOM 1015 C C . GLU B 1 32 ? -3.568 2.959 -6.168 1 94.88 32 GLU B C 1
ATOM 1017 O O . GLU B 1 32 ? -3.688 4.129 -5.797 1 94.88 32 GLU B O 1
ATOM 1022 N N . CYS B 1 33 ? -3.133 2.027 -5.418 1 93.5 33 CYS B N 1
ATOM 1023 C CA . CYS B 1 33 ? -2.668 2.33 -4.07 1 93.5 33 CYS B CA 1
ATOM 1024 C C . CYS B 1 33 ? -1.503 3.312 -4.105 1 93.5 33 CYS B C 1
ATOM 1026 O O . CYS B 1 33 ? -1.473 4.273 -3.334 1 93.5 33 CYS B O 1
ATOM 1028 N N . HIS B 1 34 ? -0.625 3.094 -4.984 1 90.88 34 HIS B N 1
ATOM 1029 C CA . HIS B 1 34 ? 0.538 3.967 -5.094 1 90.88 34 HIS B CA 1
ATOM 1030 C C . HIS B 1 34 ? 0.13 5.379 -5.492 1 90.88 34 HIS B C 1
ATOM 1032 O O . HIS B 1 34 ? 0.623 6.355 -4.926 1 90.88 34 HIS B O 1
ATOM 1038 N N . LYS B 1 35 ? -0.696 5.469 -6.453 1 94.06 35 LYS B N 1
ATOM 1039 C CA . LYS B 1 35 ? -1.181 6.773 -6.891 1 94.06 35 LYS B CA 1
ATOM 1040 C C . LYS B 1 35 ? -1.885 7.508 -5.754 1 94.06 35 LYS B C 1
ATOM 1042 O O . LYS B 1 35 ? -1.647 8.695 -5.531 1 94.06 35 LYS B O 1
ATOM 1047 N N . ARG B 1 36 ? -2.73 6.805 -5.027 1 95.19 36 ARG B N 1
ATOM 1048 C CA . ARG B 1 36 ? -3.461 7.402 -3.914 1 95.19 36 ARG B CA 1
ATOM 1049 C C . ARG B 1 36 ? -2.512 7.824 -2.801 1 95.19 36 ARG B C 1
ATOM 1051 O O . ARG B 1 36 ? -2.691 8.883 -2.191 1 95.19 36 ARG B O 1
ATOM 1058 N N . SER B 1 37 ? -1.538 6.996 -2.531 1 93.12 37 SER B N 1
ATOM 1059 C CA . SER B 1 37 ? -0.553 7.316 -1.505 1 93.12 37 SER B CA 1
ATOM 1060 C C . SER B 1 37 ? 0.215 8.586 -1.854 1 93.12 37 SER B C 1
ATOM 1062 O O . SER B 1 37 ? 0.493 9.414 -0.98 1 93.12 37 SER B O 1
ATOM 1064 N N . ALA B 1 38 ? 0.557 8.727 -3.133 1 91.25 38 ALA B N 1
ATOM 1065 C CA . ALA B 1 38 ? 1.24 9.938 -3.582 1 91.25 38 ALA B CA 1
ATOM 1066 C C . ALA B 1 38 ? 0.36 11.172 -3.385 1 91.25 38 ALA B C 1
ATOM 1068 O O . ALA B 1 38 ? 0.843 12.227 -2.975 1 91.25 38 ALA B O 1
ATOM 1069 N N . GLU B 1 39 ? -0.887 11 -3.617 1 94.81 39 GLU B N 1
ATOM 1070 C CA . GLU B 1 39 ? -1.837 12.094 -3.424 1 94.81 39 GLU B CA 1
ATOM 1071 C C . GLU B 1 39 ? -1.99 12.438 -1.945 1 94.81 39 GLU B C 1
ATOM 1073 O O . GLU B 1 39 ? -2.021 13.609 -1.575 1 94.81 39 GLU B O 1
ATOM 1078 N N . ILE B 1 40 ? -2.092 11.477 -1.151 1 95 40 ILE B N 1
ATOM 1079 C CA . ILE B 1 40 ? -2.195 11.656 0.293 1 95 40 ILE B CA 1
ATOM 1080 C C . ILE B 1 40 ? -0.977 12.422 0.807 1 95 40 ILE B C 1
ATOM 1082 O O . ILE B 1 40 ? -1.113 13.383 1.562 1 95 40 ILE B O 1
ATOM 1086 N N . ASP B 1 41 ? 0.215 12 0.37 1 90.12 41 ASP B N 1
ATOM 1087 C CA . ASP B 1 41 ? 1.454 12.656 0.774 1 90.12 41 ASP B CA 1
ATOM 1088 C C . ASP B 1 41 ? 1.442 14.133 0.392 1 90.12 41 ASP B C 1
ATOM 1090 O O . ASP B 1 41 ? 1.806 14.992 1.198 1 90.12 41 ASP B O 1
ATOM 1094 N N . ARG B 1 42 ? 1.039 14.398 -0.802 1 91.62 42 ARG B N 1
ATOM 1095 C CA . ARG B 1 42 ? 0.969 15.773 -1.273 1 91.62 42 ARG B CA 1
ATOM 1096 C C . ARG B 1 42 ? -0.005 16.594 -0.431 1 91.62 42 ARG B C 1
ATOM 1098 O O . ARG B 1 42 ? 0.313 17.703 -0.014 1 91.62 42 ARG B O 1
ATOM 1105 N N . LYS B 1 43 ? -1.154 16.125 -0.139 1 91.88 43 LYS B N 1
ATOM 1106 C CA . LYS B 1 43 ? -2.186 16.828 0.628 1 91.88 43 LYS B CA 1
ATOM 1107 C C . LYS B 1 43 ? -1.729 17.078 2.062 1 91.88 43 LYS B C 1
ATOM 1109 O O . LYS B 1 43 ? -1.976 18.141 2.619 1 91.88 43 LYS B O 1
ATOM 1114 N N . LEU B 1 44 ? -1.108 16.109 2.645 1 91.81 44 LEU B N 1
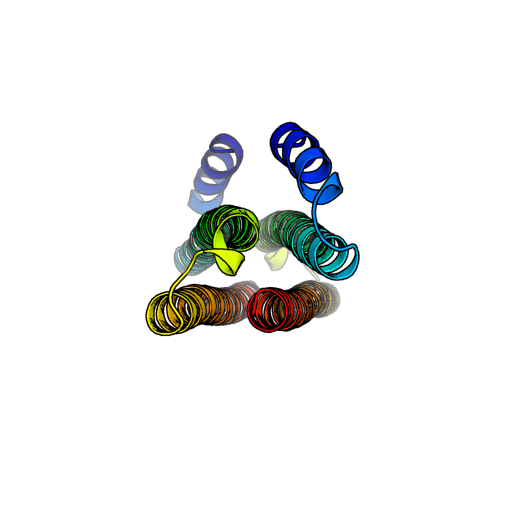ATOM 1115 C CA . LEU B 1 44 ? -0.614 16.266 4.008 1 91.81 44 LEU B CA 1
ATOM 1116 C C . LEU B 1 44 ? 0.432 17.359 4.09 1 91.81 44 LEU B C 1
ATOM 1118 O O . LEU B 1 44 ? 0.435 18.156 5.039 1 91.81 44 LEU B O 1
ATOM 1122 N N . ARG B 1 45 ? 1.245 17.484 3.119 1 87.44 45 ARG B N 1
ATOM 1123 C CA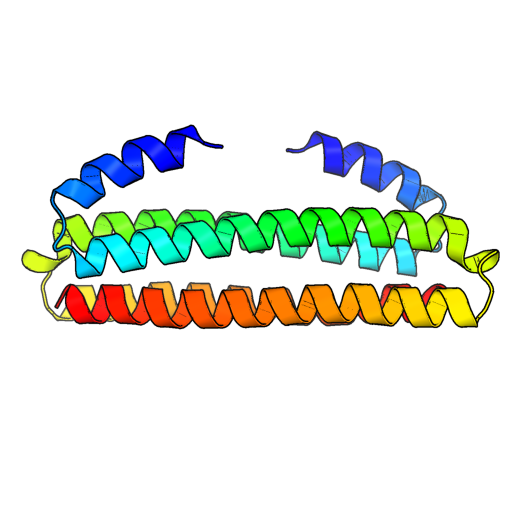 . ARG B 1 45 ? 2.275 18.516 3.09 1 87.44 45 ARG B CA 1
ATOM 1124 C C . ARG B 1 45 ? 1.659 19.891 2.936 1 87.44 45 ARG B C 1
ATOM 1126 O O . ARG B 1 45 ? 2.102 20.859 3.574 1 87.44 45 ARG B O 1
ATOM 1133 N N . VAL B 1 46 ? 0.669 19.969 2.121 1 85.69 46 VAL B N 1
ATOM 1134 C CA . VAL B 1 46 ? -0.044 21.234 1.962 1 85.69 46 VAL B CA 1
ATOM 1135 C C . VAL B 1 46 ? -0.744 21.609 3.27 1 85.69 46 VAL B C 1
ATOM 1137 O O . VAL B 1 46 ? -0.722 22.766 3.688 1 85.69 46 VAL B O 1
ATOM 1140 N N . PHE B 1 47 ? -1.292 20.688 3.861 1 86.75 47 PHE B N 1
ATOM 1141 C CA . PHE B 1 47 ? -1.995 20.891 5.125 1 86.75 47 PHE B CA 1
ATOM 1142 C C . PHE B 1 47 ? -1.052 21.453 6.184 1 86.75 47 PHE B C 1
ATOM 1144 O O . PHE B 1 47 ? -1.379 22.422 6.867 1 86.75 47 PHE B O 1
ATOM 1151 N N . VAL B 1 48 ? 0.066 20.906 6.332 1 84.25 48 VAL B N 1
ATOM 1152 C CA . VAL B 1 48 ? 1.007 21.281 7.379 1 84.25 48 VAL B CA 1
ATOM 1153 C C . VAL B 1 48 ? 1.479 22.719 7.148 1 84.25 48 VAL B C 1
ATOM 1155 O O . VAL B 1 48 ? 1.733 23.453 8.102 1 84.25 48 VAL B O 1
ATOM 1158 N N . LYS B 1 49 ? 1.473 23.125 5.934 1 83.88 49 LYS B N 1
ATOM 1159 C CA . LYS B 1 49 ? 1.918 24.484 5.609 1 83.88 49 LYS B CA 1
ATOM 1160 C C . LYS B 1 49 ? 0.81 25.5 5.863 1 83.88 49 LYS B C 1
ATOM 1162 O O . LYS B 1 49 ? 1.085 26.672 6.113 1 83.88 49 LYS B O 1
ATOM 1167 N N . SER B 1 50 ? -0.422 25 5.941 1 81.62 50 SER B N 1
ATOM 1168 C CA . SER B 1 50 ? -1.52 25.953 5.949 1 81.62 50 SER B CA 1
ATOM 1169 C C . SER B 1 50 ? -2.391 25.797 7.191 1 81.62 50 SER B C 1
ATOM 1171 O O . SER B 1 50 ? -3.328 26.562 7.406 1 81.62 50 SER B O 1
ATOM 1173 N N . CYS B 1 51 ? -2.154 24.812 7.969 1 77.38 51 CYS B N 1
ATOM 1174 C CA . CYS B 1 51 ? -3.082 24.422 9.023 1 77.38 51 CYS B CA 1
ATOM 1175 C C . CYS B 1 51 ? -3.264 25.547 10.031 1 77.38 51 CYS B C 1
ATOM 1177 O O . CYS B 1 51 ? -4.352 25.734 10.586 1 77.38 51 CYS B O 1
ATOM 1179 N N . GLN B 1 52 ? -2.254 26.297 10.32 1 71.25 52 GLN B N 1
ATOM 1180 C CA . GLN B 1 52 ? -2.375 27.375 11.281 1 71.25 52 GLN B CA 1
ATOM 1181 C C . GLN B 1 52 ? -3.367 28.438 10.797 1 71.25 52 GLN B C 1
ATOM 1183 O O . GLN B 1 52 ? -3.943 29.172 11.609 1 71.25 52 GLN B O 1
ATOM 1188 N N . ARG B 1 53 ? -3.621 28.516 9.5 1 79.12 53 ARG B N 1
ATOM 1189 C CA . ARG B 1 53 ? -4.5 29.531 8.914 1 79.12 53 ARG B CA 1
ATOM 1190 C C . ARG B 1 53 ? -5.852 28.922 8.547 1 79.12 53 ARG B C 1
ATOM 1192 O O . ARG B 1 53 ? -6.75 29.641 8.094 1 79.12 53 ARG B O 1
ATOM 1199 N N . MET B 1 54 ? -6.016 27.703 8.797 1 77.38 54 MET B N 1
ATOM 1200 C CA . MET B 1 54 ? -7.234 27.016 8.375 1 77.38 54 MET B CA 1
ATOM 1201 C C . MET B 1 54 ? -8.312 27.109 9.445 1 77.38 54 MET B C 1
ATOM 1203 O O . MET B 1 54 ? -8.023 26.953 10.633 1 77.38 54 MET B O 1
ATOM 1207 N N . PRO B 1 55 ? -9.469 27.625 9.023 1 78.88 55 PRO B N 1
ATOM 1208 C CA . PRO B 1 55 ? -10.562 27.516 9.984 1 78.88 55 PRO B CA 1
ATOM 1209 C C . PRO B 1 55 ? -10.797 26.094 10.469 1 78.88 55 PRO B C 1
ATOM 1211 O O . PRO B 1 55 ? -10.438 25.141 9.773 1 78.88 55 PRO B O 1
ATOM 1214 N N . LYS B 1 56 ? -11.305 25.922 11.711 1 74.62 56 LYS B N 1
ATOM 1215 C CA . LYS B 1 56 ? -11.531 24.609 12.328 1 74.62 56 LYS B CA 1
ATOM 1216 C C . LYS B 1 56 ? -12.328 23.703 11.398 1 74.62 56 LYS B C 1
ATOM 1218 O O . LYS B 1 56 ? -12.023 22.5 11.273 1 74.62 56 LYS B O 1
ATOM 1223 N N . ASN B 1 57 ? -13.344 24.172 10.734 1 81.62 57 ASN B N 1
ATOM 1224 C CA . ASN B 1 57 ? -14.188 23.375 9.844 1 81.62 57 ASN B CA 1
ATOM 1225 C C . ASN B 1 57 ? -13.398 22.844 8.648 1 81.62 57 ASN B C 1
ATOM 1227 O O . ASN B 1 57 ? -13.617 21.719 8.211 1 81.62 57 ASN B O 1
ATOM 1231 N N . ALA B 1 58 ? -12.422 23.547 8.156 1 81.31 58 ALA B N 1
ATOM 1232 C CA . ALA B 1 58 ? -11.578 23.125 7.039 1 81.31 58 ALA B CA 1
ATOM 1233 C C . ALA B 1 58 ? -10.641 22 7.449 1 81.31 58 ALA B C 1
ATOM 1235 O O . ALA B 1 58 ? -10.414 21.062 6.676 1 81.31 58 ALA B O 1
ATOM 1236 N N . SER B 1 59 ? -10.195 22.031 8.625 1 79.06 59 SER B N 1
ATOM 1237 C CA . SER B 1 59 ? -9.297 21 9.141 1 79.06 59 SER B CA 1
ATOM 1238 C C . SER B 1 59 ? -10.023 19.672 9.297 1 79.06 59 SER B C 1
ATOM 1240 O O . SER B 1 59 ? -9.469 18.625 8.977 1 79.06 59 SER B O 1
ATOM 1242 N N . VAL B 1 60 ? -11.258 19.828 9.836 1 83.5 60 VAL B N 1
ATOM 1243 C CA . VAL B 1 60 ? -12.07 18.625 10.016 1 83.5 60 VAL B CA 1
ATOM 1244 C C . VAL B 1 60 ? -12.352 17.984 8.664 1 83.5 60 VAL B C 1
ATOM 1246 O O . VAL B 1 60 ? -12.234 16.766 8.508 1 83.5 60 VAL B O 1
ATOM 1249 N N . SER B 1 61 ? -12.648 18.766 7.711 1 88.69 61 SER B N 1
ATOM 1250 C CA . SER B 1 61 ? -12.93 18.266 6.367 1 88.69 61 SER B CA 1
ATOM 1251 C C . SER B 1 61 ? -11.688 17.625 5.746 1 88.69 61 SER B C 1
ATOM 1253 O O . SER B 1 61 ? -11.781 16.578 5.098 1 88.69 61 SER B O 1
ATOM 1255 N N . PHE B 1 62 ? -10.617 18.234 5.938 1 89 62 PHE B N 1
ATOM 1256 C CA . PHE B 1 62 ? -9.359 17.703 5.438 1 89 62 PHE B CA 1
ATOM 1257 C C . PHE B 1 62 ? -9.055 16.344 6.062 1 89 62 PHE B C 1
ATOM 1259 O O . PHE B 1 62 ? -8.711 15.391 5.355 1 89 62 PHE B O 1
ATOM 1266 N N . ASN B 1 63 ? -9.203 16.234 7.391 1 87.5 63 ASN B N 1
ATOM 1267 C CA . ASN B 1 63 ? -9 14.977 8.102 1 87.5 63 ASN B CA 1
ATOM 1268 C C . ASN B 1 63 ? -9.875 13.859 7.535 1 87.5 63 ASN B C 1
ATOM 1270 O O . ASN B 1 63 ? -9.398 12.758 7.277 1 87.5 63 ASN B O 1
ATOM 1274 N N . LYS B 1 64 ? -11.102 14.219 7.316 1 92.19 64 LYS B N 1
ATOM 1275 C CA . LYS B 1 64 ? -12.031 13.227 6.785 1 92.19 64 LYS B CA 1
ATOM 1276 C C . LYS B 1 64 ? -11.594 12.742 5.41 1 92.19 64 LYS B C 1
ATOM 1278 O O . LYS B 1 64 ? -11.664 11.547 5.117 1 92.19 64 LYS B O 1
ATOM 1283 N N . GLU B 1 65 ? -11.109 13.602 4.621 1 95.12 65 GLU B N 1
ATOM 1284 C CA . GLU B 1 65 ? -10.672 13.258 3.271 1 95.12 65 GLU B CA 1
ATOM 1285 C C . GLU B 1 65 ? -9.461 12.32 3.299 1 95.12 65 GLU B C 1
ATOM 1287 O O . GLU B 1 65 ? -9.445 11.305 2.602 1 95.12 65 GLU B O 1
ATOM 1292 N N . ILE B 1 66 ? -8.492 12.641 4.086 1 94.94 66 ILE B N 1
ATOM 1293 C CA . ILE B 1 66 ? -7.277 11.836 4.176 1 94.94 66 ILE B CA 1
ATOM 1294 C C . ILE B 1 66 ? -7.613 10.461 4.734 1 94.94 66 ILE B C 1
ATOM 1296 O O . ILE B 1 66 ? -7.18 9.438 4.191 1 94.94 66 ILE B O 1
ATOM 1300 N N . MET B 1 67 ? -8.445 10.445 5.734 1 93.12 67 MET B N 1
ATOM 1301 C CA . MET B 1 67 ? -8.805 9.172 6.363 1 93.12 67 MET B CA 1
ATOM 1302 C C . MET B 1 67 ? -9.594 8.289 5.398 1 93.12 67 MET B C 1
ATOM 1304 O O . MET B 1 67 ? -9.398 7.074 5.367 1 93.12 67 MET B O 1
ATOM 1308 N N . ARG B 1 68 ? -10.406 8.922 4.621 1 95.88 68 ARG B N 1
ATOM 1309 C CA . ARG B 1 68 ? -11.156 8.172 3.619 1 95.88 68 ARG B CA 1
ATOM 1310 C C . ARG B 1 68 ? -10.219 7.531 2.6 1 95.88 68 ARG B C 1
ATOM 1312 O O . ARG B 1 68 ? -10.383 6.363 2.242 1 95.88 68 ARG B O 1
ATOM 1319 N N . SER B 1 69 ? -9.281 8.336 2.117 1 96.62 69 SER B N 1
ATOM 1320 C CA . SER B 1 69 ? -8.32 7.824 1.146 1 96.62 69 SER B CA 1
ATOM 1321 C C . SER B 1 69 ? -7.504 6.676 1.725 1 96.62 69 SER B C 1
ATOM 1323 O O . SER B 1 69 ? -7.242 5.684 1.039 1 96.62 69 SER B O 1
ATOM 1325 N N . LEU B 1 70 ? -7.145 6.77 2.979 1 95.06 70 LEU B N 1
ATOM 1326 C CA . LEU B 1 70 ? -6.371 5.723 3.637 1 95.06 70 LEU B CA 1
ATOM 1327 C C . LEU B 1 70 ? -7.203 4.453 3.795 1 95.06 70 LEU B C 1
ATOM 1329 O O . LEU B 1 70 ? -6.695 3.344 3.619 1 95.06 70 LEU B O 1
ATOM 1333 N N . HIS B 1 71 ? -8.461 4.574 4.055 1 95.12 71 HIS B N 1
ATOM 1334 C CA . HIS B 1 71 ? -9.352 3.428 4.172 1 95.12 71 HIS B CA 1
ATOM 1335 C C . HIS B 1 71 ? -9.508 2.711 2.836 1 95.12 71 HIS B C 1
ATOM 1337 O O . HIS B 1 71 ? -9.547 1.479 2.789 1 95.12 71 HIS B O 1
ATOM 1343 N N . VAL B 1 72 ? -9.594 3.5 1.759 1 96.5 72 VAL B N 1
ATOM 1344 C CA . VAL B 1 72 ? -9.695 2.908 0.428 1 96.5 72 VAL B CA 1
ATOM 1345 C C . VAL B 1 72 ? -8.438 2.092 0.133 1 96.5 72 VAL B C 1
ATOM 1347 O O . VAL B 1 72 ? -8.516 1 -0.434 1 96.5 72 VAL B O 1
ATOM 1350 N N . ASN B 1 73 ? -7.262 2.562 0.536 1 95.69 73 ASN B N 1
ATOM 1351 C CA . ASN B 1 73 ? -6.02 1.82 0.344 1 95.69 73 ASN B CA 1
ATOM 1352 C C . ASN B 1 73 ? -6.027 0.506 1.118 1 95.69 73 ASN B C 1
ATOM 1354 O O . ASN B 1 73 ? -5.586 -0.524 0.606 1 95.69 73 ASN B O 1
ATOM 1358 N N . GLN B 1 74 ? -6.562 0.563 2.307 1 92.38 74 GLN B N 1
ATOM 1359 C CA . GLN B 1 74 ? -6.66 -0.655 3.104 1 92.38 74 GLN B CA 1
ATOM 1360 C C . GLN B 1 74 ? -7.543 -1.692 2.418 1 92.38 74 GLN B C 1
ATOM 1362 O O . GLN B 1 74 ? -7.223 -2.883 2.412 1 92.38 74 GLN B O 1
ATOM 1367 N N . ARG B 1 75 ? -8.609 -1.246 1.815 1 94.62 75 ARG B N 1
ATOM 1368 C CA . ARG B 1 75 ? -9.5 -2.154 1.096 1 94.62 75 ARG B CA 1
ATOM 1369 C C . ARG B 1 75 ? -8.797 -2.754 -0.119 1 94.62 75 ARG B C 1
ATOM 1371 O O . ARG B 1 75 ? -8.961 -3.939 -0.413 1 94.62 75 ARG B O 1
ATOM 1378 N N . SER B 1 76 ? -8.062 -1.886 -0.842 1 95.5 76 SER B N 1
ATOM 1379 C CA . SER B 1 76 ? -7.305 -2.359 -1.994 1 95.5 76 SER B CA 1
ATOM 1380 C C . SER B 1 76 ? -6.309 -3.443 -1.592 1 95.5 76 SER B C 1
ATOM 1382 O O . SER B 1 76 ? -6.129 -4.426 -2.314 1 95.5 76 SER B O 1
ATOM 1384 N N . ASP B 1 77 ? -5.676 -3.287 -0.434 1 92.56 77 ASP B N 1
ATOM 1385 C CA . ASP B 1 77 ? -4.723 -4.277 0.059 1 92.56 77 ASP B CA 1
ATOM 1386 C C . ASP B 1 77 ? -5.41 -5.609 0.341 1 92.56 77 ASP B C 1
ATOM 1388 O O . ASP B 1 77 ? -4.848 -6.676 0.074 1 92.56 77 ASP B O 1
ATOM 1392 N N . THR B 1 78 ? -6.574 -5.535 0.923 1 94.19 78 THR B N 1
ATOM 1393 C CA . THR B 1 78 ? -7.34 -6.746 1.196 1 94.19 78 THR B CA 1
ATOM 1394 C C . THR B 1 78 ? -7.66 -7.492 -0.098 1 94.19 78 THR B C 1
ATOM 1396 O O . THR B 1 78 ? -7.574 -8.719 -0.152 1 94.19 78 THR B O 1
ATOM 1399 N N . VAL B 1 79 ? -8.047 -6.727 -1.112 1 95.88 79 VAL B N 1
ATOM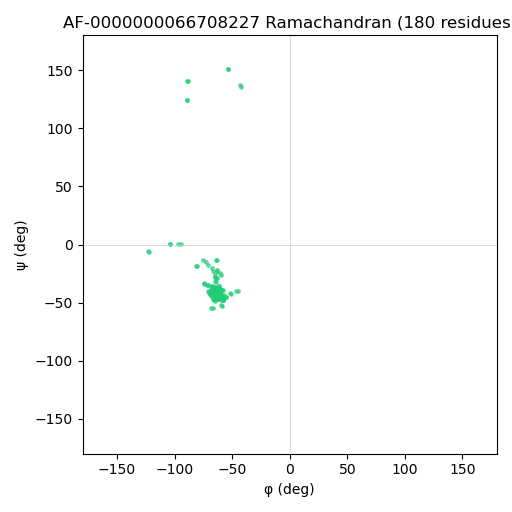 1400 C CA . VAL B 1 79 ? -8.336 -7.332 -2.406 1 95.88 79 VAL B CA 1
ATOM 1401 C C . VAL B 1 79 ? -7.078 -7.992 -2.965 1 95.88 79 VAL B C 1
ATOM 1403 O O . VAL B 1 79 ? -7.133 -9.117 -3.465 1 95.88 79 VAL B O 1
ATOM 1406 N N . ILE B 1 80 ? -5.977 -7.352 -2.883 1 96.19 80 ILE B N 1
ATOM 1407 C CA . ILE B 1 80 ? -4.707 -7.887 -3.363 1 96.19 80 ILE B CA 1
ATOM 1408 C C . ILE B 1 80 ? -4.379 -9.18 -2.623 1 96.19 80 ILE B C 1
ATOM 1410 O O . ILE B 1 80 ? -3.982 -10.172 -3.24 1 96.19 80 ILE B O 1
ATOM 1414 N N . PHE B 1 81 ? -4.605 -9.133 -1.322 1 94.19 81 PHE B N 1
ATOM 1415 C CA . PHE B 1 81 ? -4.355 -10.312 -0.502 1 94.19 81 PHE B CA 1
ATOM 1416 C C . PHE B 1 81 ? -5.18 -11.5 -0.996 1 94.19 81 PHE B C 1
ATOM 1418 O O . PHE B 1 81 ? -4.645 -12.594 -1.196 1 94.19 81 PHE B O 1
ATOM 1425 N N . PHE B 1 82 ? -6.379 -11.289 -1.221 1 95.19 82 PHE B N 1
ATOM 1426 C CA . PHE B 1 82 ? -7.273 -12.344 -1.674 1 95.19 82 PHE B CA 1
ATOM 1427 C C . PHE B 1 82 ? -6.848 -12.867 -3.041 1 95.19 82 PHE B C 1
ATOM 1429 O O . PHE B 1 82 ? -6.793 -14.078 -3.258 1 95.19 82 PHE B O 1
ATOM 1436 N N . ARG B 1 83 ? -6.551 -12.023 -3.941 1 94.06 83 ARG B N 1
ATOM 1437 C CA . ARG B 1 83 ? -6.164 -12.422 -5.293 1 94.06 83 ARG B CA 1
ATOM 1438 C C . ARG B 1 83 ? -4.844 -13.188 -5.281 1 94.06 83 ARG B C 1
ATOM 1440 O O . ARG B 1 83 ? -4.668 -14.141 -6.039 1 94.06 83 ARG B O 1
ATOM 1447 N N . ALA B 1 84 ? -3.938 -12.711 -4.461 1 94 84 ALA B N 1
ATOM 1448 C CA . ALA B 1 84 ? -2.678 -13.438 -4.316 1 94 84 ALA B CA 1
ATOM 1449 C C . ALA B 1 84 ? -2.918 -14.844 -3.781 1 94 84 ALA B C 1
ATOM 1451 O O . ALA B 1 84 ? -2.314 -15.805 -4.262 1 94 84 ALA B O 1
ATOM 1452 N N . SER B 1 85 ? -3.801 -14.969 -2.793 1 91.19 85 SER B N 1
ATOM 1453 C CA . SER B 1 85 ? -4.164 -16.281 -2.25 1 91.19 85 SER B CA 1
ATOM 1454 C C . SER B 1 85 ? -4.777 -17.172 -3.322 1 91.19 85 SER B C 1
ATOM 1456 O O . SER B 1 85 ? -4.469 -18.359 -3.393 1 91.19 85 SER B O 1
ATOM 1458 N N . ASN B 1 86 ? -5.609 -16.547 -4.184 1 90.5 86 ASN B N 1
ATOM 1459 C CA . ASN B 1 86 ? -6.215 -17.297 -5.281 1 90.5 86 ASN B CA 1
ATOM 1460 C C . ASN B 1 86 ? -5.168 -17.797 -6.27 1 90.5 86 ASN B C 1
ATOM 1462 O O . ASN B 1 86 ? -5.277 -18.906 -6.793 1 90.5 86 ASN B O 1
ATOM 1466 N N . VAL B 1 87 ? -4.195 -17.016 -6.605 1 90 87 VAL B N 1
ATOM 1467 C CA . VAL B 1 87 ? -3.119 -17.391 -7.512 1 90 87 VAL B CA 1
ATOM 1468 C C . VAL B 1 87 ? -2.4 -18.625 -6.977 1 90 87 VAL B C 1
ATOM 1470 O O . VAL B 1 87 ? -2.16 -19.578 -7.719 1 90 87 VAL B O 1
ATOM 1473 N N . ILE B 1 88 ? -2.127 -18.656 -5.746 1 87.25 88 ILE B N 1
ATOM 1474 C CA . ILE B 1 88 ? -1.395 -19.766 -5.141 1 87.25 88 ILE B CA 1
ATOM 1475 C C . ILE B 1 88 ? -2.273 -21.016 -5.109 1 87.25 88 ILE B C 1
ATOM 1477 O O . ILE B 1 88 ? -1.82 -22.109 -5.453 1 87.25 88 ILE B O 1
ATOM 1481 N N . TYR B 1 89 ? -3.486 -20.781 -4.797 1 84.56 89 TYR B N 1
ATOM 1482 C CA . TYR B 1 89 ? -4.422 -21.891 -4.746 1 84.56 89 TYR B CA 1
ATOM 1483 C C . TYR B 1 89 ? -4.602 -22.516 -6.125 1 84.56 89 TYR B C 1
ATOM 1485 O O . TYR B 1 89 ? -4.59 -23.734 -6.266 1 84.56 89 TYR B O 1
ATOM 1493 N N . LEU B 1 90 ? -4.711 -21.703 -7.184 1 82.19 90 LEU B N 1
ATOM 1494 C CA . LEU B 1 90 ? -4.957 -22.172 -8.539 1 82.19 90 LEU B CA 1
ATOM 1495 C C . LEU B 1 90 ? -3.697 -22.797 -9.141 1 82.19 90 LEU B C 1
ATOM 1497 O O . LEU B 1 90 ? -3.775 -23.578 -10.078 1 82.19 90 LEU B O 1
ATOM 1501 N N . GLY B 1 91 ? -2.629 -22.25 -8.773 1 74.88 91 GLY B N 1
ATOM 1502 C CA . GLY B 1 91 ? -1.389 -22.828 -9.258 1 74.88 91 GLY B CA 1
ATOM 1503 C C . GLY B 1 91 ? -1.167 -24.25 -8.781 1 74.88 91 GLY B C 1
ATOM 1504 O O . GLY B 1 91 ? -0.29 -24.953 -9.289 1 74.88 91 GLY B O 1
ATOM 1505 N N . TRP B 1 92 ? -1.978 -24.641 -7.793 1 66.69 92 TRP B N 1
ATOM 1506 C CA . TRP B 1 92 ? -1.977 -26.047 -7.41 1 66.69 92 TRP B CA 1
ATOM 1507 C C . TRP B 1 92 ? -3.008 -26.828 -8.211 1 66.69 92 TRP B C 1
ATOM 1509 O O . TRP B 1 92 ? -4.055 -26.297 -8.586 1 66.69 92 TRP B O 1
#

Organism: Brugia malayi (NCBI:txid6279)

Radius of gyration: 19.1 Å; Cα contacts (8 Å, |Δi|>4): 140; chains: 2; bounding box: 28×60×38 Å